Protein AF-A0ABD0MWU4-F1 (afdb_monomer_lite)

pLDDT: mean 70.04, std 15.93, range [39.91, 97.75]

Radius of gyration: 31.65 Å; chains: 1; bounding box: 53×64×88 Å

Secondary structure (DSSP, 8-state):
----------GGGSTTHHHHHHHHSS---S---------------------------PPPPPPPHHHHHHHHHHHHHHHHHHHHHHHHHHHHHHHHHHHHHHTT--

Organism: Cirrhinus mrigala (NCBI:txid683832)

Sequence (106 aa):
MGEGVSGKSTAETWPFFVLMDEVSGQRPSNNPPVLIASIPGETLGPSSAVGDHEEEPAPPPPPTKKRRARKDELVELLREDMRFQRETEERRARESRENGTTVFSS

Structure (mmCIF, N/CA/C/O backbone):
data_AF-A0ABD0MWU4-F1
#
_entry.id   AF-A0ABD0MWU4-F1
#
loop_
_atom_site.group_PDB
_atom_site.id
_atom_site.type_symbol
_atom_site.label_atom_id
_atom_site.label_alt_id
_atom_site.label_comp_id
_atom_site.label_asym_id
_atom_site.label_entity_id
_atom_site.label_seq_id
_atom_site.pdbx_PDB_ins_code
_atom_site.Cartn_x
_atom_site.Cartn_y
_atom_site.Cartn_z
_atom_site.occupancy
_atom_site.B_iso_or_equiv
_atom_site.auth_seq_id
_atom_site.auth_comp_id
_atom_site.auth_asym_id
_atom_site.auth_atom_id
_atom_site.pdbx_PDB_model_num
ATOM 1 N N . MET A 1 1 ? -24.489 -26.928 43.290 1.00 45.84 1 MET A N 1
ATOM 2 C CA . MET A 1 1 ? -23.191 -26.727 42.608 1.00 45.84 1 MET A CA 1
ATOM 3 C C . MET A 1 1 ? -23.467 -26.525 41.127 1.00 45.84 1 MET A C 1
ATOM 5 O O . MET A 1 1 ? -24.345 -27.217 40.630 1.00 45.84 1 MET A O 1
ATOM 9 N N . GLY A 1 2 ? -22.773 -25.588 40.474 1.00 46.59 2 GLY A N 1
ATOM 10 C CA . GLY A 1 2 ? -22.983 -25.196 39.070 1.00 46.59 2 GLY A CA 1
ATOM 11 C C . GLY A 1 2 ? -23.561 -23.779 38.969 1.00 46.59 2 GLY A C 1
ATOM 12 O O . GLY A 1 2 ? -24.759 -23.627 38.788 1.00 46.59 2 GLY A O 1
ATOM 13 N N . GLU A 1 3 ? -22.862 -22.751 39.448 1.00 50.88 3 GLU A N 1
ATOM 14 C CA . GLU A 1 3 ? -21.794 -22.026 38.732 1.00 50.88 3 GLU A CA 1
ATOM 15 C C . GLU A 1 3 ? -22.391 -20.973 37.786 1.00 50.88 3 GLU A C 1
ATOM 17 O O . GLU A 1 3 ? -22.989 -21.273 36.756 1.00 50.88 3 GLU A O 1
ATOM 22 N N . GLY A 1 4 ? -22.300 -19.714 38.220 1.00 51.00 4 GLY A N 1
ATOM 23 C CA . GLY A 1 4 ? -22.796 -18.565 37.482 1.00 51.00 4 GLY A CA 1
ATOM 24 C C . GLY A 1 4 ? -22.003 -18.365 36.200 1.00 51.00 4 GLY A C 1
ATOM 25 O O . GLY A 1 4 ? -20.786 -18.187 36.238 1.00 51.00 4 GLY A O 1
ATOM 26 N N . VAL A 1 5 ? -22.698 -18.308 35.065 1.00 48.72 5 VAL A N 1
ATOM 27 C CA . VAL A 1 5 ? -22.129 -17.727 33.849 1.00 48.72 5 VAL A CA 1
ATOM 28 C C . VAL A 1 5 ? -22.119 -16.209 34.015 1.00 48.72 5 VAL A C 1
ATOM 30 O O . VAL A 1 5 ? -23.010 -15.472 33.603 1.00 48.72 5 VAL A O 1
ATOM 33 N N . SER A 1 6 ? -21.091 -15.757 34.725 1.00 51.69 6 SER A N 1
ATOM 34 C CA . SER A 1 6 ? -20.660 -14.371 34.760 1.00 51.69 6 SER A CA 1
ATOM 35 C C . SER A 1 6 ? -20.445 -13.874 33.328 1.00 51.69 6 SER A C 1
ATOM 37 O O . SER A 1 6 ? -19.606 -14.398 32.596 1.00 51.69 6 SER A O 1
ATOM 39 N N . GLY A 1 7 ? -21.258 -12.888 32.948 1.00 60.69 7 GLY A N 1
ATOM 40 C CA . GLY A 1 7 ? -20.961 -11.782 32.038 1.00 60.69 7 GLY A CA 1
ATOM 41 C C . GLY A 1 7 ? -19.729 -11.885 31.142 1.00 60.69 7 GLY A C 1
ATOM 42 O O . GLY A 1 7 ? -18.793 -11.107 31.294 1.00 60.69 7 GLY A O 1
ATOM 43 N N . LYS A 1 8 ? -19.770 -12.747 30.128 1.00 58.47 8 LYS A N 1
ATOM 44 C CA . LYS A 1 8 ? -18.983 -12.538 28.912 1.00 58.47 8 LYS A CA 1
ATOM 45 C C . LYS A 1 8 ? -19.938 -12.468 27.737 1.00 58.47 8 LYS A C 1
ATOM 47 O O . LYS A 1 8 ? -20.485 -13.479 27.307 1.00 58.47 8 LYS A O 1
ATOM 52 N N . SER A 1 9 ? -20.153 -11.258 27.234 1.00 56.97 9 SER A N 1
ATOM 53 C CA . SER A 1 9 ? -20.695 -11.052 25.893 1.00 56.97 9 SER A CA 1
ATOM 54 C C . SER A 1 9 ? -19.646 -11.559 24.904 1.00 56.97 9 SER A C 1
ATOM 56 O O . SER A 1 9 ? -18.852 -10.789 24.374 1.00 56.97 9 SER A O 1
ATOM 58 N N . THR A 1 10 ? -19.557 -12.879 24.752 1.00 61.09 10 THR A N 1
ATOM 59 C CA . THR A 1 10 ? -18.702 -13.511 23.753 1.00 61.09 10 THR A CA 1
ATOM 60 C C . THR A 1 10 ? -19.252 -13.108 22.395 1.00 61.09 10 THR A C 1
ATOM 62 O O . THR A 1 10 ? -20.449 -13.256 22.147 1.00 61.09 10 THR A O 1
ATOM 65 N N . ALA A 1 11 ? -18.390 -12.580 21.528 1.00 59.31 11 ALA A N 1
ATOM 66 C CA . ALA A 1 11 ? -18.783 -12.118 20.203 1.00 59.31 11 ALA A CA 1
ATOM 67 C C . ALA A 1 11 ? -19.498 -13.223 19.393 1.00 59.31 11 ALA A C 1
ATOM 69 O O . ALA A 1 11 ? -20.374 -12.909 18.604 1.00 59.31 11 ALA A O 1
ATOM 70 N N . GLU A 1 12 ? -19.243 -14.503 19.689 1.00 59.97 12 GLU A N 1
ATOM 71 C CA . GLU A 1 12 ? -19.939 -15.674 19.129 1.00 59.97 12 GLU A CA 1
ATOM 72 C C . GLU A 1 12 ? -21.467 -15.686 19.328 1.00 59.97 12 GLU A C 1
ATOM 74 O O . GLU A 1 12 ? -22.177 -16.295 18.533 1.00 59.97 12 GLU A O 1
ATOM 79 N N . THR A 1 13 ? -22.005 -15.014 20.351 1.00 70.81 13 THR A N 1
ATOM 80 C CA . THR A 1 13 ? -23.461 -14.969 20.597 1.00 70.81 13 THR A CA 1
ATOM 81 C C . THR A 1 13 ? -24.161 -13.922 19.723 1.00 70.81 13 THR A C 1
ATOM 83 O O . THR A 1 13 ? -25.389 -13.820 19.726 1.00 70.81 13 THR A O 1
ATOM 86 N N . TRP A 1 14 ? -23.411 -13.100 18.983 1.00 78.38 14 TRP A N 1
ATOM 87 C CA . TRP A 1 14 ? -24.002 -12.080 18.128 1.00 78.38 14 TRP A CA 1
ATOM 88 C C . TRP A 1 14 ? -24.448 -12.687 16.794 1.00 78.38 14 TRP A C 1
ATOM 90 O O . TRP A 1 14 ? -23.628 -13.263 16.081 1.00 78.38 14 TRP A O 1
ATOM 100 N N . PRO A 1 15 ? -25.720 -12.506 16.386 1.00 72.62 15 PRO A N 1
ATOM 101 C CA . PRO A 1 15 ? -26.251 -13.099 15.154 1.00 72.62 15 PRO A CA 1
ATOM 102 C C . PRO A 1 15 ? -25.557 -12.587 13.880 1.00 72.62 15 PRO A C 1
ATOM 104 O O . PRO A 1 15 ? -25.724 -13.157 12.809 1.00 72.62 15 PRO A O 1
ATOM 107 N N . PHE A 1 16 ? -24.766 -11.521 13.995 1.00 71.75 16 PHE A N 1
ATOM 108 C CA . PHE A 1 16 ? -23.976 -10.925 12.924 1.00 71.75 16 PHE A CA 1
ATOM 109 C C . PHE A 1 16 ? -22.465 -11.176 13.068 1.00 71.75 16 PHE A C 1
ATOM 111 O O . PHE A 1 16 ? -21.698 -10.648 12.272 1.00 71.75 16 PHE A O 1
ATOM 118 N N . PHE A 1 17 ? -22.009 -11.958 14.055 1.00 72.88 17 PHE A N 1
ATOM 119 C CA . PHE A 1 17 ? -20.582 -12.224 14.271 1.00 72.88 17 PHE A CA 1
ATOM 120 C C . PHE A 1 17 ? -19.927 -12.876 13.063 1.00 72.88 17 PHE A C 1
ATOM 122 O O . PHE A 1 17 ? -18.915 -12.379 12.597 1.00 72.88 17 PHE A O 1
ATOM 129 N N . VAL A 1 18 ? -20.553 -13.915 12.506 1.00 72.56 18 VAL A N 1
ATOM 130 C CA . VAL A 1 18 ? -20.060 -14.600 11.300 1.00 72.56 18 VAL A CA 1
ATOM 131 C C . VAL A 1 18 ? -19.955 -13.625 10.121 1.00 72.56 18 VAL A C 1
ATOM 133 O O . VAL A 1 18 ? -18.976 -13.650 9.385 1.00 72.56 18 VAL A O 1
ATOM 136 N N . LEU A 1 19 ? -20.912 -12.698 9.997 1.00 70.12 19 LEU A N 1
ATOM 137 C CA . LEU A 1 19 ? -20.896 -11.657 8.964 1.00 70.12 19 LEU A CA 1
ATOM 138 C C . LEU A 1 19 ? -19.771 -10.629 9.191 1.00 70.12 19 LEU A C 1
ATOM 140 O O . LEU A 1 19 ? -19.155 -10.159 8.238 1.00 70.12 19 LEU A O 1
ATOM 144 N N . MET A 1 20 ? -19.493 -10.267 10.446 1.00 71.94 20 MET A N 1
ATOM 145 C CA . MET A 1 20 ? -18.435 -9.313 10.798 1.00 71.94 20 MET A CA 1
ATOM 146 C C . MET A 1 20 ? -17.035 -9.932 10.752 1.00 71.94 20 MET A C 1
ATOM 148 O O . MET A 1 20 ? -16.085 -9.234 10.396 1.00 71.94 20 MET A O 1
ATOM 152 N N . ASP A 1 21 ? -16.903 -11.211 11.095 1.00 70.88 21 ASP A N 1
ATOM 153 C CA . ASP A 1 21 ? -15.661 -11.985 11.033 1.00 70.88 21 ASP A CA 1
ATOM 154 C C . ASP A 1 21 ? -15.192 -12.127 9.579 1.00 70.88 21 ASP A C 1
ATOM 156 O O . ASP A 1 21 ? -14.046 -11.812 9.257 1.00 70.88 21 ASP A O 1
ATOM 160 N N . GLU A 1 22 ? -16.122 -12.433 8.668 1.00 69.25 22 GLU A N 1
ATOM 161 C CA . GLU A 1 22 ? -15.858 -12.506 7.228 1.00 69.25 22 GLU A CA 1
ATOM 162 C C . GLU A 1 22 ? -15.404 -11.154 6.641 1.00 69.25 22 GLU A C 1
ATOM 164 O O . GLU A 1 22 ? -14.430 -11.089 5.889 1.00 69.25 22 GLU A O 1
ATOM 169 N N . VAL A 1 23 ? -16.037 -10.042 7.035 1.00 64.12 23 VAL A N 1
ATOM 170 C CA . VAL A 1 23 ? -15.642 -8.688 6.590 1.00 64.12 23 VAL A CA 1
ATOM 171 C C . VAL A 1 23 ? -14.296 -8.248 7.182 1.00 64.12 23 VAL A C 1
ATOM 173 O O . VAL A 1 23 ? -13.540 -7.519 6.529 1.00 64.12 23 VAL A O 1
ATOM 176 N N . SER A 1 24 ? -13.982 -8.682 8.405 1.00 63.00 24 SER A N 1
ATOM 177 C CA . SER A 1 24 ? -12.754 -8.302 9.119 1.00 63.00 24 SER A CA 1
ATOM 178 C C . SER A 1 24 ? -11.536 -9.124 8.689 1.00 63.00 24 SER A C 1
ATOM 180 O O . SER A 1 24 ? -10.410 -8.635 8.783 1.00 63.00 24 SER A O 1
ATOM 182 N N . GLY A 1 25 ? -11.739 -10.342 8.177 1.00 64.81 25 GLY A N 1
ATOM 183 C CA . GLY A 1 25 ? -10.664 -11.279 7.845 1.00 64.81 25 GLY A CA 1
ATOM 184 C C . GLY A 1 25 ? -9.821 -10.922 6.615 1.00 64.81 25 GLY A C 1
ATOM 185 O O . GLY A 1 25 ? -8.742 -11.489 6.447 1.00 64.81 25 GLY A O 1
ATOM 186 N N . GLN A 1 26 ? -10.267 -9.997 5.751 1.00 59.66 26 GLN A N 1
ATOM 187 C CA . GLN A 1 26 ? -9.657 -9.846 4.418 1.00 59.66 26 GLN A CA 1
ATOM 188 C C . GLN A 1 26 ? -9.373 -8.423 3.913 1.00 59.66 26 GLN A C 1
ATOM 190 O O . GLN A 1 26 ? -8.983 -8.263 2.755 1.00 59.66 26 GLN A O 1
ATOM 195 N N . ARG A 1 27 ? -9.494 -7.373 4.734 1.00 60.03 27 ARG A N 1
ATOM 196 C CA . ARG A 1 27 ? -9.150 -6.006 4.297 1.00 60.03 27 ARG A CA 1
ATOM 197 C C . ARG A 1 27 ? -8.002 -5.403 5.108 1.00 60.03 27 ARG A C 1
ATOM 199 O O . ARG A 1 27 ? -8.204 -5.098 6.281 1.00 60.03 27 ARG A O 1
ATOM 206 N N . PRO A 1 28 ? -6.834 -5.104 4.500 1.00 56.91 28 PRO A N 1
ATOM 207 C CA . PRO A 1 28 ? -5.958 -4.074 5.043 1.00 56.91 28 PRO A CA 1
ATOM 208 C C . PRO A 1 28 ? -6.748 -2.757 5.062 1.00 56.91 28 PRO A C 1
ATOM 210 O O . PRO A 1 28 ? -7.043 -2.156 4.027 1.00 56.91 28 PRO A O 1
ATOM 213 N N . SER A 1 29 ? -7.204 -2.383 6.257 1.00 59.34 29 SER A N 1
ATOM 214 C CA . SER A 1 29 ? -8.058 -1.227 6.513 1.00 59.34 29 SER A CA 1
ATOM 215 C C . SER A 1 29 ? -7.281 0.067 6.269 1.00 59.34 29 SER A C 1
ATOM 217 O O . SER A 1 29 ? -6.731 0.662 7.193 1.00 59.34 29 SER A O 1
ATOM 219 N N . ASN A 1 30 ? -7.256 0.518 5.018 1.00 58.78 30 ASN A N 1
ATOM 220 C CA . ASN A 1 30 ? -6.581 1.759 4.640 1.00 58.78 30 ASN A CA 1
ATOM 221 C C . ASN A 1 30 ? -7.445 3.012 4.858 1.00 58.78 30 ASN A C 1
ATOM 223 O O . ASN A 1 30 ? -6.928 4.108 4.693 1.00 58.78 30 ASN A O 1
ATOM 227 N N . ASN A 1 31 ? -8.729 2.873 5.217 1.00 56.22 31 ASN A N 1
ATOM 228 C CA . ASN A 1 31 ? -9.629 3.984 5.560 1.00 56.22 31 ASN A CA 1
ATOM 229 C C . ASN A 1 31 ? -10.850 3.474 6.353 1.00 56.22 31 ASN A C 1
ATOM 231 O O . ASN A 1 31 ? -11.850 3.094 5.737 1.00 56.22 31 ASN A O 1
ATOM 235 N N . PRO A 1 32 ? -10.805 3.425 7.696 1.00 65.94 32 PRO A N 1
ATOM 236 C CA . PRO A 1 32 ? -12.005 3.151 8.477 1.00 65.94 32 PRO A CA 1
ATOM 237 C C . PRO A 1 32 ? -12.978 4.345 8.386 1.00 65.94 32 PRO A C 1
ATOM 239 O O . PRO A 1 32 ? -12.534 5.494 8.464 1.00 65.94 32 PRO A O 1
ATOM 242 N N . PRO A 1 33 ? -14.294 4.118 8.215 1.00 68.69 33 PRO A N 1
ATOM 243 C CA . PRO A 1 33 ? -15.269 5.203 8.176 1.00 68.69 33 PRO A CA 1
ATOM 244 C C . PRO A 1 33 ? -15.358 5.896 9.542 1.00 68.69 33 PRO A C 1
ATOM 246 O O . PRO A 1 33 ? -15.540 5.249 10.572 1.00 68.69 33 PRO A O 1
ATOM 249 N N . VAL A 1 34 ? -15.252 7.225 9.548 1.00 66.56 34 VAL A N 1
ATOM 250 C CA . VAL A 1 34 ? -15.491 8.048 10.740 1.00 66.56 34 VAL A CA 1
ATOM 251 C C . VAL A 1 34 ? -17.001 8.165 10.936 1.00 66.56 34 VAL A C 1
ATOM 253 O O . VAL A 1 34 ? -17.686 8.806 10.141 1.00 66.56 34 VAL A O 1
ATOM 256 N N . LEU A 1 35 ? -17.531 7.530 11.980 1.00 73.56 35 LEU A N 1
ATOM 257 C CA . LEU A 1 35 ? -18.935 7.668 12.364 1.00 73.56 35 LEU A CA 1
ATOM 258 C C . LEU A 1 35 ? -19.099 8.926 13.228 1.00 73.56 35 LEU A C 1
ATOM 260 O O . LEU A 1 35 ? -18.556 8.994 14.328 1.00 73.56 35 LEU A O 1
ATOM 264 N N . ILE A 1 36 ? -19.853 9.914 12.740 1.00 72.94 36 ILE A N 1
ATOM 265 C CA . ILE A 1 36 ? -20.249 11.101 13.512 1.00 72.94 36 ILE A CA 1
ATOM 266 C C . ILE A 1 36 ? -21.689 10.885 13.975 1.00 72.94 36 ILE A C 1
ATOM 268 O O . ILE A 1 36 ? -22.621 10.937 13.175 1.00 72.94 36 ILE A O 1
ATOM 272 N N . ALA A 1 37 ? -21.869 10.607 15.263 1.00 70.38 37 ALA A N 1
ATOM 273 C CA . ALA A 1 37 ? -23.191 10.497 15.863 1.00 70.38 37 ALA A CA 1
ATOM 274 C C . ALA A 1 37 ? -23.678 11.891 16.284 1.00 70.38 37 ALA A C 1
ATOM 276 O O . ALA A 1 37 ? -23.102 12.514 17.174 1.00 70.38 37 ALA A O 1
ATOM 277 N N . SER A 1 38 ? -24.743 12.381 15.652 1.00 58.84 38 SER A N 1
ATOM 278 C CA . SER A 1 38 ? -25.468 13.561 16.127 1.00 58.84 38 SER A CA 1
ATOM 279 C C . SER A 1 38 ? -26.500 13.134 17.164 1.00 58.84 38 SER A C 1
ATOM 281 O O . SER A 1 38 ? -27.477 12.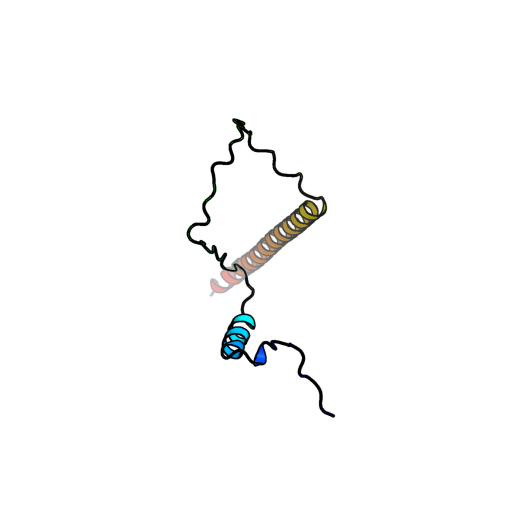463 16.840 1.00 58.84 38 SER A O 1
ATOM 283 N N . ILE A 1 39 ? -26.287 13.539 18.411 1.00 70.56 39 ILE A N 1
ATOM 284 C CA . ILE A 1 39 ? -27.302 13.491 19.465 1.00 70.56 39 ILE A CA 1
ATOM 285 C C . ILE A 1 39 ? -28.197 14.736 19.341 1.00 70.56 39 ILE A C 1
ATOM 287 O O . ILE A 1 39 ? -27.684 15.856 19.384 1.00 70.56 39 ILE A O 1
ATOM 291 N N . PRO A 1 40 ? -29.520 14.595 19.140 1.00 61.00 40 PRO A N 1
ATOM 292 C CA . PRO A 1 40 ? -30.405 15.747 19.100 1.00 61.00 40 PRO A CA 1
ATOM 293 C C . PRO A 1 40 ? -30.600 16.317 20.512 1.00 61.00 40 PRO A C 1
ATOM 295 O O . PRO A 1 40 ? -31.293 15.731 21.336 1.00 61.00 40 PRO A O 1
ATOM 298 N N . GLY A 1 41 ? -30.015 17.494 20.747 1.00 57.41 41 GLY A N 1
ATOM 299 C CA . GLY A 1 41 ? -30.527 18.492 21.687 1.00 57.41 41 GLY A CA 1
ATOM 300 C C . GLY A 1 41 ? -30.406 18.180 23.178 1.00 57.41 41 GLY A C 1
ATOM 301 O O . GLY A 1 41 ? -31.420 18.125 23.867 1.00 57.41 41 GLY A O 1
ATOM 302 N N . GLU A 1 42 ? -29.184 18.127 23.707 1.00 52.91 42 GLU A N 1
ATOM 303 C CA . GLU A 1 42 ? -28.966 18.612 25.073 1.00 52.91 42 GLU A CA 1
ATOM 304 C C . GLU A 1 42 ? -28.782 20.128 25.008 1.00 52.91 42 GLU A C 1
ATOM 306 O O . GLU A 1 42 ? -27.938 20.661 24.285 1.00 52.91 42 GLU A O 1
ATOM 311 N N . THR A 1 43 ? -29.652 20.835 25.716 1.00 57.81 43 THR A N 1
ATOM 312 C CA . THR A 1 43 ? -29.669 22.287 25.830 1.00 57.81 43 THR A CA 1
ATOM 313 C C . THR A 1 43 ? -28.328 22.788 26.367 1.00 57.81 43 THR A C 1
ATOM 315 O O . THR A 1 43 ? -28.077 22.726 27.571 1.00 57.81 43 THR A O 1
ATOM 318 N N . LEU A 1 44 ? -27.471 23.319 25.494 1.00 58.50 44 LEU A N 1
ATOM 319 C CA . LEU A 1 44 ? -26.353 24.158 25.912 1.00 58.50 44 LEU A CA 1
ATOM 320 C C . LEU A 1 44 ? -26.944 25.474 26.427 1.00 58.50 44 LEU A C 1
ATOM 322 O O . LEU A 1 44 ? -27.285 26.371 25.657 1.00 58.50 44 LEU A O 1
ATOM 326 N N . GLY A 1 45 ? -27.134 25.559 27.744 1.00 52.56 45 GLY A N 1
ATOM 327 C CA . GLY A 1 45 ? -27.414 26.826 28.411 1.00 52.56 45 GLY A CA 1
ATOM 328 C C . GLY A 1 45 ? -26.298 27.840 28.114 1.00 52.56 45 GLY A C 1
ATOM 329 O O . GLY A 1 45 ? -25.155 27.437 27.880 1.00 52.56 45 GLY A O 1
ATOM 330 N N . PRO A 1 46 ? -26.592 29.152 28.102 1.00 58.03 46 PRO A N 1
ATOM 331 C CA . PRO A 1 46 ? -25.626 30.174 27.721 1.00 58.03 46 PRO A CA 1
ATOM 332 C C . PRO A 1 46 ? -24.552 30.317 28.806 1.00 58.03 46 PRO A C 1
ATOM 334 O O . PRO A 1 46 ? -24.681 31.118 29.729 1.00 58.03 46 PRO A O 1
ATOM 337 N N . SER A 1 47 ? -23.474 29.542 28.697 1.00 50.84 47 SER A N 1
ATOM 338 C CA . SER A 1 47 ? -22.264 29.765 29.484 1.00 50.84 47 SER A CA 1
ATOM 339 C C . SER A 1 47 ? -21.406 30.800 28.763 1.00 50.84 47 SER A C 1
ATOM 341 O O . SER A 1 47 ? -20.569 30.486 27.923 1.00 50.84 47 SER A O 1
ATOM 343 N N . SER A 1 48 ? -21.689 32.061 29.074 1.00 54.06 48 SER A N 1
ATOM 344 C CA . SER A 1 48 ? -20.864 33.219 28.745 1.00 54.06 48 SER A CA 1
ATOM 345 C C . SER A 1 48 ? -19.441 33.049 29.286 1.00 54.06 48 SER A C 1
ATOM 347 O O . SER A 1 48 ? -19.277 32.838 30.486 1.00 54.06 48 SER A O 1
ATOM 349 N N . ALA A 1 49 ? -18.429 33.199 28.429 1.00 47.38 49 ALA A N 1
ATOM 350 C CA . ALA A 1 49 ? -17.177 33.873 28.772 1.00 47.38 49 ALA A CA 1
ATOM 351 C C . ALA A 1 49 ? -16.391 34.206 27.493 1.00 47.38 49 ALA A C 1
ATOM 353 O O . ALA A 1 49 ? -15.847 33.340 26.818 1.00 47.38 49 ALA A O 1
ATOM 354 N N . VAL A 1 50 ? -16.407 35.502 27.194 1.00 50.69 50 VAL A N 1
ATOM 355 C CA . VAL A 1 50 ? -15.547 36.305 26.317 1.00 50.69 50 VAL A CA 1
ATOM 356 C C . VAL A 1 50 ? -14.167 35.701 26.021 1.00 50.69 50 VAL A C 1
ATOM 358 O O . VAL A 1 50 ? -13.431 35.334 26.933 1.00 50.69 50 VAL A O 1
ATOM 361 N N . GLY A 1 51 ? -13.787 35.732 24.744 1.00 39.91 51 GLY A N 1
ATOM 362 C CA . GLY A 1 51 ? -12.431 35.478 24.274 1.00 39.91 51 GLY A CA 1
ATOM 363 C C . GLY A 1 51 ? -12.333 35.719 22.774 1.00 39.91 51 GLY A C 1
ATOM 364 O O . GLY A 1 51 ? -12.242 34.773 22.003 1.00 39.91 51 GLY A O 1
ATOM 365 N N . ASP A 1 52 ? -12.415 36.985 22.368 1.00 49.38 52 ASP A N 1
ATOM 366 C CA . ASP A 1 52 ? -11.899 37.420 21.072 1.00 49.38 52 ASP A CA 1
ATOM 367 C C . ASP A 1 52 ? -10.385 37.158 21.084 1.00 49.38 52 ASP A C 1
ATOM 369 O O . ASP A 1 52 ? -9.648 37.801 21.833 1.00 49.38 52 ASP A O 1
ATOM 373 N N . HIS A 1 53 ? -9.934 36.136 20.360 1.00 40.09 53 HIS A N 1
ATOM 374 C CA . HIS A 1 53 ? -8.516 35.912 20.115 1.00 40.09 53 HIS A CA 1
ATOM 375 C C . HIS A 1 53 ? -8.350 35.447 18.675 1.00 40.09 53 HIS A C 1
ATOM 377 O O . HIS A 1 53 ? -8.602 34.295 18.323 1.00 40.09 53 HIS A O 1
ATOM 383 N N . GLU A 1 54 ? -7.915 36.375 17.832 1.00 54.84 54 GLU A N 1
ATOM 384 C CA . GLU A 1 54 ? -7.269 36.054 16.573 1.00 54.84 54 GLU A CA 1
ATOM 385 C C . GLU A 1 54 ? -6.004 35.238 16.903 1.00 54.84 54 GLU A C 1
ATOM 387 O O . GLU A 1 54 ? -4.990 35.787 17.329 1.00 54.84 54 GLU A O 1
ATOM 392 N N . GLU A 1 55 ? -6.071 33.906 16.825 1.00 50.59 55 GLU A N 1
ATOM 393 C CA . GLU A 1 55 ? -4.883 33.045 16.864 1.00 50.59 55 GLU A CA 1
ATOM 394 C C . GLU A 1 55 ? -4.451 32.701 15.437 1.00 50.59 55 GLU A C 1
ATOM 396 O O . GLU A 1 55 ? -5.035 31.882 14.727 1.00 50.59 55 GLU A O 1
ATOM 401 N N . GLU A 1 56 ? -3.390 33.397 15.043 1.00 62.97 56 GLU A N 1
ATOM 402 C CA . GLU A 1 56 ? -2.381 33.018 14.060 1.00 62.97 56 GLU A CA 1
ATOM 403 C C . GLU A 1 56 ? -2.152 31.486 14.028 1.00 62.97 56 GLU A C 1
ATOM 405 O O . GLU A 1 56 ? -2.101 30.850 15.087 1.00 62.97 56 GLU A O 1
ATOM 410 N N . PRO A 1 57 ? -2.028 30.843 12.847 1.00 52.09 57 PRO A N 1
ATOM 411 C CA . PRO A 1 57 ? -1.855 29.398 12.779 1.00 52.09 57 PRO A CA 1
ATOM 412 C C . PRO A 1 57 ? -0.529 28.994 13.427 1.00 52.09 57 PRO A C 1
ATOM 414 O O . PRO A 1 57 ? 0.542 29.178 12.848 1.00 52.09 57 PRO A O 1
ATOM 417 N N . ALA A 1 58 ? -0.615 28.389 14.613 1.00 67.19 58 ALA A N 1
ATOM 418 C CA . ALA A 1 58 ? 0.533 27.846 15.321 1.00 67.19 58 ALA A CA 1
ATOM 419 C C . ALA A 1 58 ? 1.388 26.964 14.381 1.00 67.19 58 ALA A C 1
ATOM 421 O O . ALA A 1 58 ? 0.849 26.088 13.688 1.00 67.19 58 ALA A O 1
ATOM 422 N N . PRO A 1 59 ? 2.720 27.161 14.334 1.00 71.06 59 PRO A N 1
ATOM 423 C CA . PRO A 1 59 ? 3.581 26.417 13.430 1.00 71.06 59 PRO A CA 1
ATOM 424 C C . PRO A 1 59 ? 3.517 24.913 13.736 1.00 71.06 59 PRO A C 1
ATOM 426 O O . PRO A 1 59 ? 3.444 24.514 14.903 1.00 71.06 59 PRO A O 1
ATOM 429 N N . PRO A 1 60 ? 3.569 24.049 12.703 1.00 74.31 60 PRO A N 1
ATOM 430 C CA . PRO A 1 60 ? 3.492 22.610 12.894 1.00 74.31 60 PRO A CA 1
ATOM 431 C C . PRO A 1 60 ? 4.604 22.138 13.843 1.00 74.31 60 PRO A C 1
ATOM 433 O O . PRO A 1 60 ? 5.747 22.597 13.726 1.00 74.31 60 PRO A O 1
ATOM 436 N N . PRO A 1 61 ? 4.311 21.197 14.761 1.00 71.94 61 PRO A N 1
ATOM 437 C CA . PRO A 1 61 ? 5.291 20.724 15.726 1.00 71.94 61 PRO A CA 1
ATOM 438 C C . PRO A 1 61 ? 6.527 20.170 15.002 1.00 71.94 61 PRO A C 1
ATOM 440 O O . PRO A 1 61 ? 6.394 19.512 13.958 1.00 71.94 61 PRO A O 1
ATOM 443 N N . PRO A 1 62 ? 7.741 20.406 15.534 1.00 74.69 62 PRO A N 1
ATOM 444 C CA . PRO A 1 62 ? 8.966 19.995 14.874 1.00 74.69 62 PRO A CA 1
ATOM 445 C C . PRO A 1 62 ? 8.939 18.478 14.644 1.00 74.69 62 PRO A C 1
ATOM 447 O O . PRO A 1 62 ? 8.638 17.706 15.560 1.00 74.69 62 PRO A O 1
ATOM 450 N N . PRO A 1 63 ? 9.242 18.011 13.422 1.00 67.19 63 PRO A N 1
ATOM 451 C CA . PRO A 1 63 ? 9.222 16.589 13.118 1.00 67.19 63 PRO A CA 1
ATOM 452 C C . PRO A 1 63 ? 10.192 15.845 14.038 1.00 67.19 63 PRO A C 1
ATOM 454 O O . PRO A 1 63 ? 11.368 16.194 14.158 1.00 67.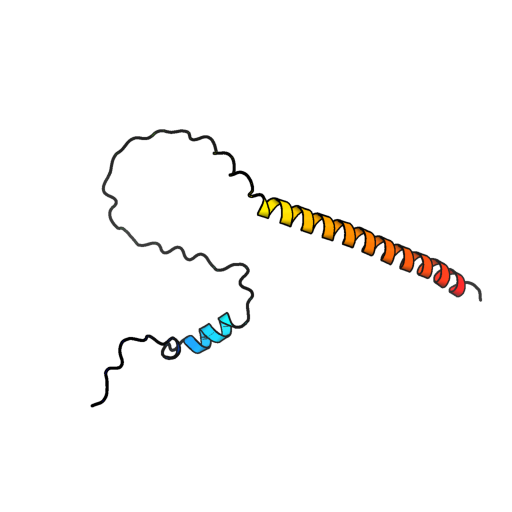19 63 PRO A O 1
ATOM 457 N N . THR A 1 64 ? 9.695 14.786 14.672 1.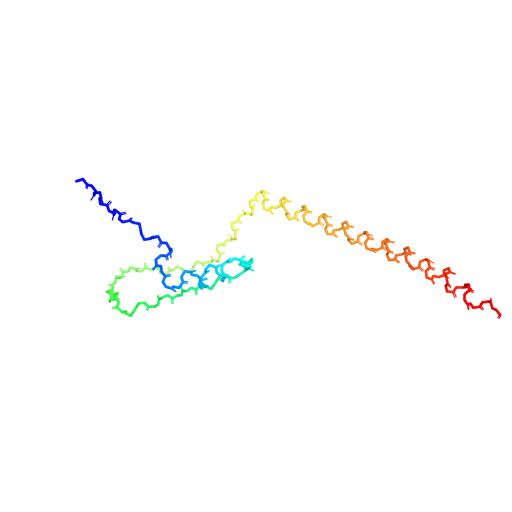00 71.12 64 THR A N 1
ATOM 458 C CA . THR A 1 64 ? 10.506 13.942 15.548 1.00 71.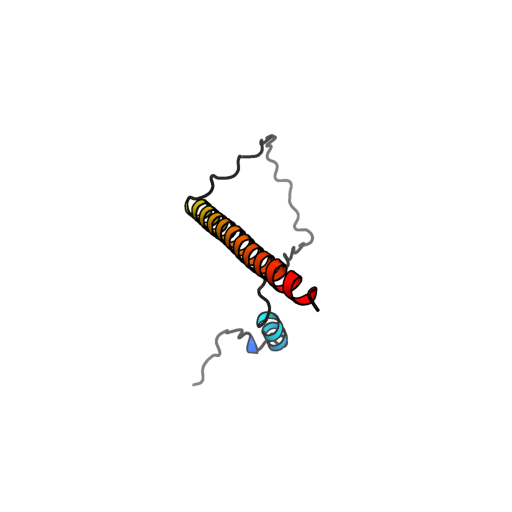12 64 THR A CA 1
ATOM 459 C C . THR A 1 64 ? 11.641 13.296 14.747 1.00 71.12 64 THR A C 1
ATOM 461 O O . THR A 1 64 ? 11.460 12.904 13.591 1.00 71.12 64 THR A O 1
ATOM 464 N N . LYS A 1 65 ? 12.828 13.162 15.356 1.00 76.44 65 LYS A N 1
ATOM 465 C CA . LYS A 1 65 ? 14.044 12.634 14.697 1.00 76.44 65 LYS A CA 1
ATOM 466 C C . LYS A 1 65 ? 13.801 11.289 13.990 1.00 76.44 65 LYS A C 1
ATOM 468 O O . LYS A 1 65 ? 14.280 11.079 12.882 1.00 76.44 65 LYS A O 1
ATOM 473 N N . LYS A 1 66 ? 12.961 10.429 14.583 1.00 74.88 66 LYS A N 1
ATOM 474 C CA . LYS A 1 66 ? 12.554 9.128 14.020 1.00 74.88 66 LYS A CA 1
ATOM 475 C C . LYS A 1 66 ? 11.793 9.254 12.692 1.00 74.88 66 LYS A C 1
ATOM 477 O O . LYS A 1 66 ? 11.944 8.409 11.818 1.00 74.88 66 LYS A O 1
ATOM 482 N N . ARG A 1 67 ? 10.974 10.299 12.533 1.00 78.19 67 ARG A N 1
ATOM 483 C CA . ARG A 1 67 ? 10.173 10.539 11.323 1.00 78.19 67 ARG A CA 1
ATOM 484 C C . ARG A 1 67 ? 11.003 11.096 10.167 1.00 78.19 67 ARG A C 1
ATOM 486 O O . ARG A 1 67 ? 10.630 10.866 9.026 1.00 78.19 67 ARG A O 1
ATOM 493 N N . ARG A 1 68 ? 12.083 11.834 10.455 1.00 79.69 68 ARG A N 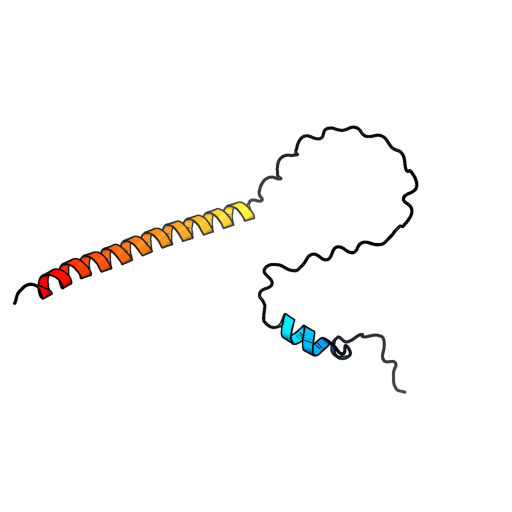1
ATOM 494 C CA . ARG A 1 68 ? 13.030 12.319 9.434 1.00 79.69 68 ARG A CA 1
ATOM 495 C C . ARG A 1 68 ? 13.868 11.167 8.881 1.00 79.69 68 ARG A C 1
ATOM 497 O O . ARG A 1 68 ? 13.796 10.920 7.689 1.00 79.69 68 ARG A O 1
ATOM 504 N N . ALA A 1 69 ? 14.481 10.374 9.762 1.00 84.69 69 ALA A N 1
ATOM 505 C CA . ALA A 1 69 ? 15.305 9.228 9.365 1.00 84.69 69 ALA A CA 1
ATOM 506 C C . ALA A 1 69 ? 14.575 8.244 8.428 1.00 84.69 69 ALA A C 1
ATOM 508 O O . ALA A 1 69 ? 15.118 7.852 7.405 1.00 84.69 69 ALA A O 1
ATOM 509 N N . ARG A 1 70 ? 13.306 7.912 8.718 1.00 87.94 70 ARG A N 1
ATOM 510 C CA . ARG A 1 70 ? 12.496 7.036 7.846 1.00 87.94 70 ARG A CA 1
ATOM 511 C C . ARG A 1 70 ? 12.222 7.623 6.459 1.00 87.94 70 ARG A C 1
ATOM 513 O O . ARG A 1 70 ? 12.045 6.877 5.505 1.00 87.94 70 ARG A O 1
ATOM 520 N N . LYS A 1 71 ? 12.110 8.949 6.351 1.00 91.00 71 LYS A N 1
ATOM 521 C CA . LYS A 1 71 ? 11.921 9.615 5.056 1.00 91.00 71 LYS A CA 1
ATOM 522 C C . LYS A 1 71 ? 13.212 9.599 4.250 1.00 91.00 71 LYS A C 1
ATOM 524 O O . LYS A 1 71 ? 13.143 9.402 3.046 1.00 91.00 71 LYS A O 1
ATOM 529 N N . ASP A 1 72 ? 14.348 9.778 4.913 1.00 93.56 72 ASP A N 1
ATOM 530 C CA . ASP A 1 72 ? 15.658 9.757 4.264 1.00 93.56 72 ASP A CA 1
ATOM 531 C C . ASP A 1 72 ? 15.966 8.356 3.710 1.00 93.56 72 ASP A C 1
ATOM 533 O O . ASP A 1 72 ? 16.283 8.230 2.532 1.00 93.56 72 ASP A O 1
ATOM 537 N N . GLU A 1 73 ? 15.719 7.303 4.498 1.00 95.06 73 GLU A N 1
ATOM 538 C CA . GLU A 1 73 ? 15.831 5.898 4.066 1.00 95.06 73 GLU A CA 1
ATOM 539 C C . GLU A 1 73 ? 14.936 5.589 2.851 1.00 95.06 73 GLU A C 1
ATOM 541 O O . GLU A 1 73 ? 15.377 4.998 1.866 1.00 95.06 73 GLU A O 1
ATOM 546 N N . LEU A 1 74 ? 13.680 6.050 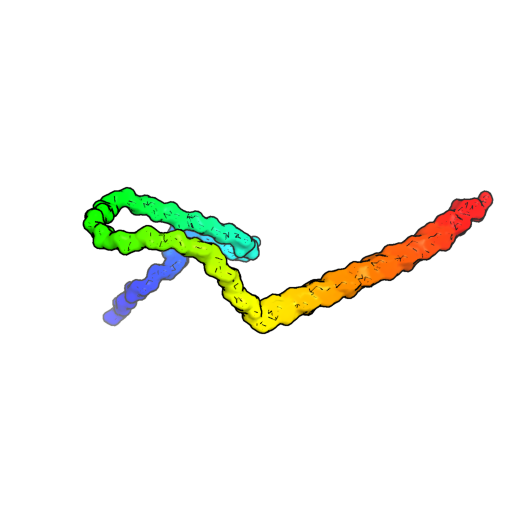2.874 1.00 96.06 74 LEU A N 1
ATOM 547 C CA . LEU A 1 74 ? 12.754 5.860 1.755 1.00 96.06 74 LEU A CA 1
ATOM 548 C C . LEU A 1 74 ? 13.218 6.591 0.484 1.00 96.06 74 LEU A C 1
ATOM 550 O O . LEU A 1 74 ? 13.063 6.079 -0.626 1.00 96.06 74 LEU A O 1
ATOM 554 N N . VAL A 1 75 ? 13.776 7.794 0.632 1.00 96.94 75 VAL A N 1
ATOM 555 C CA . VAL A 1 75 ? 14.313 8.572 -0.492 1.00 96.94 75 VAL A CA 1
ATOM 556 C C . VAL A 1 75 ? 15.564 7.907 -1.068 1.00 96.94 75 VAL A C 1
ATOM 558 O O . VAL A 1 75 ? 15.737 7.905 -2.287 1.00 96.94 75 VAL A O 1
ATOM 561 N N . GLU A 1 76 ? 16.424 7.332 -0.230 1.00 97.44 76 GLU A N 1
ATOM 562 C CA . GLU A 1 76 ? 17.595 6.571 -0.676 1.00 97.44 76 GLU A CA 1
ATOM 563 C C . GLU A 1 76 ? 17.197 5.329 -1.475 1.00 97.44 76 GLU A C 1
ATOM 565 O O . GLU A 1 76 ? 17.715 5.137 -2.579 1.00 97.44 76 GLU A O 1
ATOM 570 N N . LEU A 1 77 ? 16.213 4.568 -0.986 1.00 97.12 77 LEU A N 1
ATOM 571 C CA . LEU A 1 77 ? 15.674 3.402 -1.686 1.00 97.12 77 LEU A CA 1
ATOM 572 C C . LEU A 1 77 ? 15.128 3.770 -3.074 1.00 97.12 77 LEU A C 1
ATOM 574 O O . LEU A 1 77 ? 15.466 3.130 -4.067 1.00 97.12 77 LEU A O 1
ATOM 578 N N . LEU A 1 78 ? 14.335 4.843 -3.173 1.00 97.62 78 LEU A N 1
ATOM 579 C CA . LEU A 1 78 ? 13.783 5.289 -4.457 1.00 97.62 78 LEU A CA 1
ATOM 580 C C . LEU A 1 78 ? 14.882 5.712 -5.441 1.00 97.62 78 LEU A C 1
ATOM 582 O O . LEU A 1 78 ? 14.813 5.409 -6.632 1.00 97.62 78 LEU A O 1
ATOM 586 N N . ARG A 1 79 ? 15.918 6.407 -4.957 1.00 97.75 79 ARG A N 1
ATOM 587 C CA . ARG A 1 79 ? 17.059 6.796 -5.799 1.00 97.75 79 ARG A CA 1
ATOM 588 C C . ARG A 1 79 ? 17.804 5.582 -6.335 1.00 97.75 79 ARG A C 1
ATOM 590 O O . ARG A 1 79 ? 18.328 5.655 -7.443 1.00 97.75 79 ARG A O 1
ATOM 597 N N . GLU A 1 80 ? 17.925 4.520 -5.547 1.00 97.44 80 GLU A N 1
ATOM 598 C CA . GLU A 1 80 ? 18.554 3.274 -5.979 1.00 97.44 80 GLU A CA 1
ATOM 599 C C . GLU A 1 80 ? 17.731 2.552 -7.037 1.00 97.44 80 GLU A C 1
ATOM 601 O O . GLU A 1 80 ? 18.269 2.219 -8.093 1.00 97.44 80 GLU A O 1
ATOM 606 N N . ASP A 1 81 ? 16.426 2.426 -6.813 1.00 97.19 81 ASP A N 1
ATOM 607 C CA . ASP A 1 81 ? 15.517 1.795 -7.765 1.00 97.19 81 ASP A CA 1
ATOM 608 C C . ASP A 1 81 ? 15.540 2.502 -9.132 1.00 97.19 81 ASP A C 1
ATOM 610 O O . ASP A 1 81 ? 15.708 1.866 -10.171 1.00 97.19 81 ASP A O 1
ATOM 614 N N . MET A 1 82 ? 15.521 3.841 -9.149 1.00 97.31 82 MET A N 1
ATOM 615 C CA . MET A 1 82 ? 15.639 4.613 -10.393 1.00 97.31 82 MET A CA 1
ATOM 616 C C . MET A 1 82 ? 16.955 4.363 -11.148 1.00 97.31 82 MET A C 1
ATOM 618 O O . MET A 1 82 ? 16.970 4.383 -12.382 1.00 97.31 82 MET A O 1
ATOM 622 N N . ARG A 1 83 ? 18.072 4.148 -10.435 1.00 97.19 83 ARG A N 1
ATOM 623 C CA . ARG A 1 83 ? 19.357 3.804 -11.072 1.00 97.19 83 ARG A CA 1
ATOM 624 C C . ARG A 1 83 ? 19.292 2.411 -11.682 1.00 97.19 83 ARG A C 1
ATOM 626 O O . ARG A 1 83 ? 19.674 2.246 -12.838 1.00 97.19 83 ARG A O 1
ATOM 633 N N . PHE A 1 84 ? 18.776 1.449 -10.924 1.00 96.38 84 PHE A N 1
ATOM 634 C CA . PHE A 1 84 ? 18.666 0.064 -11.360 1.00 96.38 84 PHE A CA 1
ATOM 635 C C . PHE A 1 84 ? 17.758 -0.082 -12.587 1.00 96.38 84 PHE A C 1
ATOM 637 O O . PHE A 1 84 ? 18.117 -0.757 -13.553 1.00 96.38 84 PHE A O 1
ATOM 644 N N . GLN A 1 85 ? 16.612 0.604 -12.597 1.00 95.50 85 GLN A N 1
ATOM 645 C CA . GLN A 1 85 ? 15.710 0.626 -13.750 1.00 95.50 85 GLN A CA 1
ATOM 646 C C . GLN A 1 85 ? 16.407 1.165 -15.002 1.00 95.50 85 GLN A C 1
ATOM 648 O O . GLN A 1 85 ? 16.335 0.533 -16.055 1.00 95.50 85 GLN A O 1
ATOM 653 N N . ARG A 1 86 ? 17.132 2.287 -14.883 1.00 94.75 86 ARG A N 1
ATOM 654 C CA . ARG A 1 86 ? 17.878 2.878 -16.003 1.00 94.75 86 ARG A CA 1
ATOM 655 C C . ARG A 1 86 ? 18.935 1.924 -16.552 1.00 94.75 86 ARG A C 1
ATOM 657 O O . ARG A 1 86 ? 19.047 1.782 -17.763 1.00 94.75 86 ARG A O 1
ATOM 664 N N . GLU A 1 87 ? 19.710 1.287 -15.682 1.00 92.94 87 GLU A N 1
ATOM 665 C CA . GLU A 1 87 ? 20.739 0.328 -16.097 1.00 92.94 87 GLU A CA 1
ATOM 666 C C . GLU A 1 87 ? 20.119 -0.888 -16.800 1.00 92.94 87 GLU A C 1
ATOM 668 O O . GLU A 1 87 ? 20.591 -1.325 -17.851 1.00 92.94 87 GLU A O 1
ATOM 673 N N . THR A 1 88 ? 19.015 -1.399 -16.255 1.00 93.25 88 THR A N 1
ATOM 674 C CA . THR A 1 88 ? 18.277 -2.528 -16.832 1.00 93.25 88 THR A CA 1
ATOM 675 C C . THR A 1 88 ? 17.720 -2.183 -18.212 1.00 93.25 88 THR A C 1
ATOM 677 O O . THR A 1 88 ? 17.795 -2.989 -19.143 1.00 93.25 88 THR A O 1
ATOM 680 N N . GLU A 1 89 ? 17.181 -0.975 -18.363 1.00 91.06 89 GLU A N 1
ATOM 681 C CA . GLU A 1 89 ? 16.694 -0.464 -19.639 1.00 91.06 89 GLU A CA 1
ATOM 682 C C . GLU A 1 89 ? 17.836 -0.261 -20.639 1.00 91.06 89 GLU A C 1
ATOM 684 O O . GLU A 1 89 ? 17.716 -0.689 -21.785 1.00 91.06 89 GLU A O 1
ATOM 689 N N . GLU A 1 90 ? 18.970 0.306 -20.216 1.00 90.69 90 GLU A N 1
ATOM 690 C CA . GLU A 1 90 ? 20.139 0.487 -21.080 1.00 90.69 90 GLU A CA 1
ATOM 691 C C . GLU A 1 90 ? 20.673 -0.857 -21.582 1.00 90.69 90 GLU A C 1
ATOM 693 O O . GLU A 1 90 ? 20.965 -1.007 -22.771 1.00 90.69 90 GLU A O 1
ATOM 698 N N . ARG A 1 91 ? 20.753 -1.861 -20.704 1.00 89.12 91 ARG A N 1
ATOM 699 C CA . ARG A 1 91 ? 21.164 -3.214 -21.081 1.00 89.12 91 ARG A CA 1
ATOM 700 C C . ARG A 1 91 ? 20.224 -3.807 -22.127 1.00 89.12 91 ARG A C 1
ATOM 702 O O . ARG A 1 91 ? 20.685 -4.272 -23.167 1.00 89.12 91 ARG A O 1
ATOM 709 N N . ARG A 1 92 ? 18.912 -3.714 -21.898 1.00 86.94 92 ARG A N 1
ATOM 710 C CA . ARG A 1 92 ? 17.901 -4.166 -22.863 1.00 86.94 92 ARG A CA 1
ATOM 711 C C . ARG A 1 92 ? 17.994 -3.397 -24.183 1.00 86.94 92 ARG A C 1
ATOM 713 O O . ARG A 1 92 ? 17.816 -3.988 -25.245 1.00 86.94 92 ARG A O 1
ATOM 720 N N . ALA A 1 93 ? 18.273 -2.096 -24.144 1.00 87.50 93 ALA A N 1
ATOM 721 C CA . ALA A 1 93 ? 18.425 -1.266 -25.335 1.00 87.50 93 ALA A CA 1
ATOM 722 C C . ALA A 1 93 ? 19.685 -1.629 -26.137 1.00 87.50 93 ALA A C 1
ATOM 724 O O . ALA A 1 93 ? 19.641 -1.632 -27.366 1.00 87.50 93 ALA A O 1
ATOM 725 N N . ARG A 1 94 ? 20.794 -1.975 -25.468 1.00 83.62 94 ARG A N 1
ATOM 726 C CA . ARG A 1 94 ? 22.009 -2.496 -26.121 1.00 83.62 94 ARG A CA 1
ATOM 727 C C . ARG A 1 94 ? 21.730 -3.819 -26.819 1.00 83.62 94 ARG A C 1
ATOM 729 O O . ARG A 1 94 ? 21.970 -3.922 -28.018 1.00 83.62 94 ARG A O 1
ATOM 736 N N . GLU A 1 95 ? 21.117 -4.760 -26.106 1.00 82.94 95 GLU A N 1
ATOM 737 C CA . GLU A 1 95 ? 20.698 -6.045 -26.671 1.00 82.94 95 GLU A CA 1
ATOM 738 C C . GLU A 1 95 ? 19.748 -5.832 -27.861 1.00 82.94 95 GLU A C 1
ATOM 740 O O . GLU A 1 95 ? 19.925 -6.467 -28.893 1.00 82.94 95 GLU A O 1
ATOM 745 N N . SER A 1 96 ? 18.819 -4.867 -27.765 1.00 76.38 96 SER A N 1
ATOM 746 C CA . SER A 1 96 ? 17.877 -4.489 -28.836 1.00 76.38 96 SER A CA 1
ATOM 747 C C . SER A 1 96 ? 18.547 -3.891 -30.087 1.00 76.38 96 SER A C 1
ATOM 749 O O . SER A 1 96 ? 18.024 -3.972 -31.197 1.00 76.38 96 SER A O 1
ATOM 751 N N . ARG A 1 97 ? 19.709 -3.245 -29.932 1.00 76.06 97 ARG A N 1
ATOM 752 C CA . ARG A 1 97 ? 20.496 -2.737 -31.069 1.00 76.06 97 ARG A CA 1
ATOM 753 C C . ARG A 1 97 ? 21.302 -3.854 -31.719 1.00 76.06 97 ARG A C 1
ATOM 755 O O . ARG A 1 97 ? 21.399 -3.901 -32.940 1.00 76.06 97 ARG A O 1
ATOM 762 N N . GLU A 1 98 ? 21.858 -4.757 -30.920 1.00 74.12 98 GLU A N 1
ATOM 763 C CA . GLU A 1 98 ? 22.620 -5.909 -31.406 1.00 74.12 98 GLU A CA 1
ATOM 764 C C . GLU A 1 98 ? 21.714 -6.910 -32.138 1.00 74.12 98 GLU A C 1
ATOM 766 O O . GLU A 1 98 ? 21.993 -7.278 -33.276 1.00 74.12 98 GLU A O 1
ATOM 771 N N . ASN A 1 99 ? 20.571 -7.277 -31.558 1.00 66.00 99 ASN A N 1
ATOM 772 C CA . ASN A 1 99 ? 19.615 -8.191 -32.190 1.00 66.00 99 ASN A CA 1
ATOM 773 C C . ASN A 1 99 ? 18.841 -7.546 -33.365 1.00 66.00 99 ASN A C 1
ATOM 775 O O . ASN A 1 99 ? 18.453 -8.246 -34.295 1.00 66.00 99 ASN A O 1
ATOM 779 N N . GLY A 1 100 ? 18.675 -6.218 -33.387 1.00 63.38 100 GLY A N 1
ATOM 780 C CA . GLY A 1 100 ? 18.082 -5.487 -34.509 1.00 63.38 100 GLY A CA 1
ATOM 781 C C . GLY A 1 100 ? 18.981 -5.412 -35.750 1.00 63.38 100 GLY A C 1
ATOM 782 O O . GLY A 1 100 ? 18.487 -5.163 -36.847 1.00 63.38 100 GLY A O 1
ATOM 783 N N . THR A 1 101 ? 20.288 -5.653 -35.605 1.00 56.69 101 THR A N 1
ATOM 784 C CA . THR A 1 101 ? 21.241 -5.642 -36.733 1.00 56.69 101 THR A CA 1
ATOM 785 C C . THR A 1 101 ? 21.477 -7.021 -37.345 1.00 56.69 101 THR A C 1
ATOM 787 O O . THR A 1 101 ? 21.820 -7.106 -38.522 1.00 56.69 101 THR A O 1
ATOM 790 N N . THR A 1 102 ? 21.217 -8.107 -36.612 1.00 59.34 102 THR A N 1
ATOM 791 C CA . THR A 1 102 ? 21.318 -9.477 -37.146 1.00 59.34 102 THR A CA 1
ATOM 792 C C . THR A 1 102 ? 20.102 -9.888 -37.978 1.00 59.34 102 THR A C 1
ATOM 794 O O . THR A 1 102 ? 20.227 -10.742 -38.848 1.00 59.34 102 THR A O 1
ATOM 797 N N . VAL A 1 103 ? 18.939 -9.259 -37.773 1.00 60.84 103 VAL A N 1
ATOM 798 C CA . VAL A 1 103 ? 17.697 -9.566 -38.513 1.00 60.84 103 VAL A CA 1
ATOM 799 C C . VAL A 1 103 ? 17.588 -8.894 -39.890 1.00 60.84 103 VAL A C 1
ATOM 801 O O . VAL A 1 103 ? 16.666 -9.207 -40.636 1.00 60.84 103 VAL A O 1
ATOM 804 N N . PHE A 1 104 ? 18.512 -7.992 -40.248 1.00 57.41 104 PHE A N 1
ATOM 805 C CA . PHE A 1 104 ? 18.491 -7.236 -41.515 1.00 57.41 104 PHE A CA 1
ATOM 806 C C . PHE A 1 104 ? 19.630 -7.586 -42.494 1.00 57.41 104 PHE A C 1
ATOM 808 O O . PHE A 1 104 ? 19.784 -6.920 -43.514 1.00 57.41 104 PHE A O 1
ATOM 815 N N . SER A 1 105 ? 20.423 -8.626 -42.215 1.00 55.25 105 SER A N 1
ATOM 816 C CA . SER A 1 105 ? 21.370 -9.209 -43.180 1.00 55.25 105 SER A CA 1
ATOM 817 C C . SER A 1 105 ? 20.929 -10.621 -43.560 1.00 55.25 105 SER A C 1
ATOM 819 O O . SER A 1 105 ? 21.335 -11.594 -42.929 1.00 55.25 105 SER A O 1
ATOM 821 N N . SER A 1 106 ? 20.093 -10.716 -44.594 1.00 49.25 106 SER A N 1
ATOM 822 C CA . SER A 1 106 ? 19.895 -11.918 -45.410 1.00 49.25 106 SER A CA 1
ATOM 823 C C . SER A 1 106 ? 19.731 -11.527 -46.870 1.00 49.25 106 SER A C 1
ATOM 825 O O . SER A 1 106 ? 19.297 -10.383 -47.130 1.00 49.25 106 SER A O 1
#

Foldseek 3Di:
DDDDPPDDPDLVVDPCSVVVCVVVVDDPCPDDDDDDDDDPDDDPDDPDDDDPDPDDPDDDDDDDPVRVVVVVVVVVVVVVVVVVVVVVVVVVVVVVVVVVVVVPDD